Protein AF-A0A8E0QTK2-F1 (afdb_monomer_lite)

Foldseek 3Di:
DDDDDDDDDDPPDDDDDDDDDPPPPVPPPDVVVVVVVVVVVVVVVVVVVVVVVVVVVVVVVVVVVVVVVVVPDDPDDCPDDPVNVVVVVVCVVCVVPCVPPPVSVVPVPPDPPPDPPPDPVVVQVPPPPPDDPDPDDDDDDDPDD

InterPro domains:
  IPR031833 Protein of unknown function DUF4748 [PF15932] (28-64)

pLDDT: mean 70.71, std 14.11, range [40.53, 96.56]

Secondary structure (DSSP, 8-state):
---------------------------SHHHHHHHHHHHHHHHHHHHHHHHHHHHHHHHHHHHHHHHHHHHS-----TTS-HHHHHHHHHHHHHTT-GGG-HHHHTT-S--------SSHHHHHHSS-TTS-SS---PPSS-S--

Radius of gyration: 36.99 Å; chains: 1; bounding box: 51×50×110 Å

Structure (mmCIF, N/CA/C/O backbone):
data_AF-A0A8E0QTK2-F1
#
_entry.id   AF-A0A8E0QTK2-F1
#
loop_
_atom_site.group_PDB
_atom_site.id
_atom_site.type_symbol
_atom_site.label_atom_id
_atom_site.label_alt_id
_atom_site.label_comp_id
_atom_site.label_asym_id
_atom_site.label_entity_id
_atom_site.label_seq_id
_atom_site.pdbx_PDB_ins_code
_atom_site.Cartn_x
_atom_site.Cartn_y
_atom_site.Cartn_z
_atom_site.occupancy
_atom_site.B_iso_or_equiv
_atom_site.auth_seq_id
_atom_site.auth_comp_id
_atom_site.auth_asym_id
_atom_site.auth_atom_id
_atom_site.pdbx_PDB_model_num
ATOM 1 N N . MET A 1 1 ? 19.986 28.607 69.500 1.00 40.53 1 MET A N 1
ATOM 2 C CA . MET A 1 1 ? 20.187 27.349 68.742 1.00 40.53 1 MET A CA 1
ATOM 3 C C . MET A 1 1 ? 19.588 26.240 69.599 1.00 40.53 1 MET A C 1
ATOM 5 O O . MET A 1 1 ? 19.987 26.175 70.745 1.00 40.53 1 MET A O 1
ATOM 9 N N . LEU A 1 2 ? 18.596 25.429 69.237 1.00 44.47 2 LEU A N 1
ATOM 10 C CA . LEU A 1 2 ? 18.010 25.046 67.956 1.00 44.47 2 LEU A CA 1
ATOM 11 C C . LEU A 1 2 ? 16.479 24.862 68.083 1.00 44.47 2 LEU A C 1
ATOM 13 O O . LEU A 1 2 ? 15.934 24.736 69.173 1.00 44.47 2 LEU A O 1
ATOM 17 N N . THR A 1 3 ? 15.839 24.875 66.920 1.00 46.44 3 THR A N 1
ATOM 18 C CA . THR A 1 3 ? 14.429 24.660 66.559 1.00 46.44 3 THR A CA 1
ATOM 19 C C . THR A 1 3 ? 13.926 23.222 66.768 1.00 46.44 3 THR A C 1
ATOM 21 O O . THR A 1 3 ? 14.703 22.285 66.618 1.00 46.44 3 THR A O 1
ATOM 24 N N . GLY A 1 4 ? 12.608 23.044 66.941 1.00 48.06 4 GLY A N 1
ATOM 25 C CA . GLY A 1 4 ? 11.910 21.760 66.728 1.00 48.06 4 GLY A CA 1
ATOM 26 C C . GLY A 1 4 ? 10.502 21.745 67.341 1.00 48.06 4 GLY A C 1
ATOM 27 O O . GLY A 1 4 ? 10.329 21.289 68.460 1.00 48.06 4 GLY A O 1
ATOM 28 N N . SER A 1 5 ? 9.550 22.500 66.784 1.00 47.62 5 SER A N 1
ATOM 29 C CA . SER A 1 5 ? 8.477 22.018 65.887 1.00 47.62 5 SER A CA 1
ATOM 30 C C . SER A 1 5 ? 7.578 20.930 66.491 1.00 47.62 5 SER A C 1
ATOM 32 O O . SER A 1 5 ? 7.816 19.737 66.327 1.00 47.62 5 SER A O 1
ATOM 34 N N . ALA A 1 6 ? 6.508 21.374 67.151 1.00 53.75 6 ALA A N 1
ATOM 35 C CA . ALA A 1 6 ? 5.321 20.572 67.408 1.00 53.75 6 ALA A CA 1
ATOM 36 C C . ALA A 1 6 ? 4.450 20.545 66.141 1.00 53.75 6 ALA A C 1
ATOM 38 O O . ALA A 1 6 ? 4.090 21.609 65.638 1.00 53.75 6 ALA A O 1
ATOM 39 N N . GLY A 1 7 ? 4.079 19.355 65.661 1.00 53.28 7 GLY A N 1
ATOM 40 C CA . GLY A 1 7 ? 2.969 19.197 64.716 1.00 53.28 7 GLY A CA 1
ATOM 41 C C . GLY A 1 7 ? 3.230 18.270 63.531 1.00 53.28 7 GLY A C 1
ATOM 42 O O . GLY A 1 7 ? 3.478 18.747 62.435 1.00 53.28 7 GLY A O 1
ATOM 43 N N . GLU A 1 8 ? 3.049 16.965 63.726 1.00 49.53 8 GLU A N 1
ATOM 44 C CA . GLU A 1 8 ? 2.636 16.031 62.666 1.00 49.53 8 GLU A CA 1
ATOM 45 C C . GLU A 1 8 ? 1.547 15.141 63.286 1.00 49.53 8 GLU A C 1
ATOM 47 O O . GLU A 1 8 ? 1.803 14.313 64.152 1.00 49.53 8 GLU A O 1
ATOM 52 N N . LEU A 1 9 ? 0.289 15.574 63.201 1.00 52.88 9 LEU A N 1
ATOM 53 C CA . LEU A 1 9 ? -0.659 15.180 62.156 1.00 52.88 9 LEU A CA 1
ATOM 54 C C . LEU A 1 9 ? -0.917 13.668 62.137 1.00 52.88 9 LEU A C 1
ATOM 56 O O . LEU A 1 9 ? -0.194 12.887 61.531 1.00 52.88 9 LEU A O 1
ATOM 60 N N . PHE A 1 10 ? -2.013 13.311 62.812 1.00 48.19 10 PHE A N 1
ATOM 61 C CA . PHE A 1 10 ? -2.964 12.250 62.484 1.00 48.19 10 PHE A CA 1
ATOM 62 C C . PHE A 1 10 ? -2.713 11.543 61.140 1.00 48.19 10 PHE A C 1
ATOM 64 O O . PHE A 1 10 ? -3.314 11.874 60.121 1.00 48.19 10 PHE A O 1
ATOM 71 N N . ALA A 1 11 ? -1.896 10.495 61.163 1.00 49.56 11 ALA A N 1
ATOM 72 C CA . ALA A 1 11 ? -1.885 9.466 60.133 1.00 49.56 11 ALA A CA 1
ATOM 73 C C . ALA A 1 11 ? -2.865 8.349 60.529 1.00 49.56 11 ALA A C 1
ATOM 75 O O . ALA A 1 11 ? -2.477 7.217 60.807 1.00 49.56 11 ALA A O 1
ATOM 76 N N . SER A 1 12 ? -4.156 8.679 60.591 1.00 50.91 12 SER A N 1
ATOM 77 C CA . SER A 1 12 ? -5.231 7.688 60.562 1.00 50.91 12 SER A CA 1
ATOM 78 C C . SER A 1 12 ? -5.944 7.781 59.219 1.00 50.91 12 SER A C 1
ATOM 80 O O . SER A 1 12 ? -6.346 8.868 58.814 1.00 50.91 12 SER A O 1
ATOM 82 N N . GLN A 1 13 ? -6.174 6.619 58.604 1.00 54.09 13 GLN A N 1
ATOM 83 C CA . GLN A 1 13 ? -7.082 6.386 57.474 1.00 54.09 13 GLN A CA 1
ATOM 84 C C . GLN A 1 13 ? -6.515 6.599 56.053 1.00 54.09 13 GLN A C 1
ATOM 86 O O . GLN A 1 13 ? -6.885 7.530 55.346 1.00 54.09 13 GLN A O 1
ATOM 91 N N . LEU A 1 14 ? -5.730 5.632 55.556 1.00 53.00 14 LEU A N 1
ATOM 92 C CA . LEU A 1 14 ? -5.704 5.338 54.116 1.00 53.00 14 LEU A CA 1
ATOM 93 C C . LEU A 1 14 ? -5.381 3.858 53.836 1.00 53.00 14 LEU A C 1
ATOM 95 O O . LEU A 1 14 ? -4.230 3.446 53.890 1.00 53.00 14 LEU A O 1
ATOM 99 N N . GLN A 1 15 ? -6.412 3.066 53.531 1.00 53.22 15 GLN A N 1
ATOM 100 C CA . GLN A 1 15 ? -6.358 1.748 52.866 1.00 53.22 15 GLN A CA 1
ATOM 101 C C . GLN A 1 15 ? -7.808 1.417 52.461 1.00 53.22 15 GLN A C 1
ATOM 103 O O . GLN A 1 15 ? -8.600 0.968 53.277 1.00 53.22 15 GLN A O 1
ATOM 108 N N . VAL A 1 16 ? -8.326 1.929 51.340 1.00 56.22 16 VAL A N 1
ATOM 109 C CA . VAL A 1 16 ? -8.155 1.452 49.949 1.00 56.22 16 VAL A CA 1
ATOM 110 C C . VAL A 1 16 ? -8.433 -0.054 49.794 1.00 56.22 16 VAL A C 1
ATOM 112 O O . VAL A 1 16 ? -7.537 -0.887 49.860 1.00 56.22 16 VAL A O 1
ATOM 115 N N . ILE A 1 17 ? -9.725 -0.356 49.619 1.00 56.06 17 ILE A N 1
ATOM 116 C CA . ILE A 1 17 ? -10.330 -1.228 48.592 1.00 56.06 17 ILE A CA 1
ATOM 117 C C . ILE A 1 17 ? -9.523 -2.491 48.226 1.00 56.06 17 ILE A C 1
ATOM 119 O O . ILE A 1 17 ? -8.607 -2.451 47.408 1.00 56.06 17 ILE A O 1
ATOM 123 N N . ARG A 1 18 ? -9.950 -3.652 48.741 1.00 58.94 18 ARG A N 1
ATOM 124 C CA . ARG A 1 18 ? -9.607 -4.980 48.201 1.00 58.94 18 ARG A CA 1
ATOM 125 C C . ARG A 1 18 ? -10.891 -5.750 47.917 1.00 58.94 18 ARG A C 1
ATOM 127 O O . ARG A 1 18 ? -11.678 -5.946 48.837 1.00 58.94 18 ARG A O 1
ATOM 134 N N . GLY A 1 19 ? -11.085 -6.209 46.679 1.00 56.62 19 GLY A N 1
ATOM 135 C CA . GLY A 1 19 ? -12.220 -7.084 46.380 1.00 56.62 19 GLY A CA 1
ATOM 136 C C . GLY A 1 19 ? -12.532 -7.403 44.918 1.00 56.62 19 GLY A C 1
ATOM 137 O O . GLY A 1 19 ? -13.708 -7.449 44.593 1.00 56.62 19 GLY A O 1
ATOM 138 N N . VAL A 1 20 ? -11.543 -7.649 44.047 1.00 61.75 20 VAL A N 1
ATOM 139 C CA . VAL A 1 20 ? -11.747 -8.469 42.830 1.00 61.75 20 VAL A CA 1
ATOM 140 C C . VAL A 1 20 ? -10.485 -9.318 42.614 1.00 61.75 20 VAL A C 1
ATOM 142 O O . VAL A 1 20 ? -9.408 -8.737 42.468 1.00 61.75 20 VAL A O 1
ATOM 145 N N . PRO A 1 21 ? -10.550 -10.663 42.640 1.00 59.59 21 PRO A N 1
ATOM 146 C CA . PRO A 1 21 ? -9.399 -11.494 42.304 1.00 59.59 21 PRO A CA 1
ATOM 147 C C . PRO A 1 21 ? -9.147 -11.436 40.792 1.00 59.59 21 PRO A C 1
ATOM 149 O O . PRO A 1 21 ? -9.991 -11.847 39.998 1.00 59.59 21 PRO A O 1
ATOM 152 N N . ALA A 1 22 ? -7.978 -10.929 40.398 1.00 59.66 22 ALA A N 1
ATOM 153 C CA . ALA A 1 22 ? -7.469 -11.068 39.041 1.00 59.66 22 ALA A CA 1
ATOM 154 C C . ALA A 1 22 ? -7.221 -12.557 38.761 1.00 59.66 22 ALA A C 1
ATOM 156 O O . ALA A 1 22 ? -6.344 -13.175 39.366 1.00 59.66 22 ALA A O 1
ATOM 157 N N . THR A 1 23 ? -8.002 -13.151 37.861 1.00 61.28 23 THR A N 1
ATOM 158 C CA . THR A 1 23 ? -7.717 -14.477 37.304 1.00 61.28 23 THR A CA 1
ATOM 159 C C . THR A 1 23 ? -6.717 -14.345 36.163 1.00 61.28 23 THR A C 1
ATOM 161 O O . THR A 1 23 ? -7.003 -14.717 35.029 1.00 61.28 23 THR A O 1
ATOM 164 N N . ASP A 1 24 ? -5.535 -13.825 36.464 1.00 61.22 24 ASP A N 1
ATOM 165 C CA . ASP A 1 24 ? -4.433 -13.793 35.514 1.00 61.22 24 ASP A CA 1
ATOM 166 C C . ASP A 1 24 ? -3.482 -14.900 35.942 1.00 61.22 24 ASP A C 1
ATOM 168 O O . ASP A 1 24 ? -2.588 -14.683 36.750 1.00 61.22 24 ASP A O 1
ATOM 172 N N . ASN A 1 25 ? -3.724 -16.124 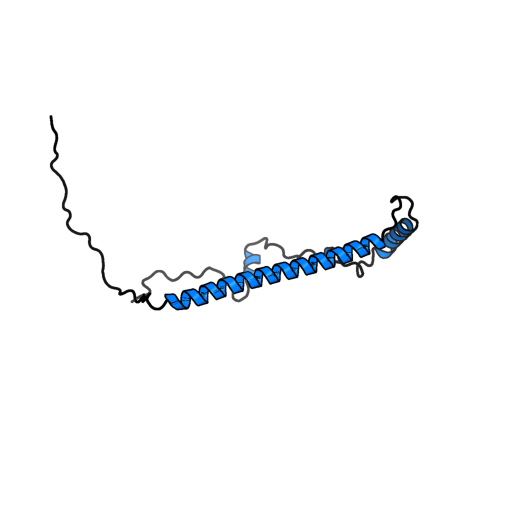35.471 1.00 58.91 25 ASN A N 1
ATOM 173 C CA . ASN A 1 25 ? -2.763 -17.211 35.611 1.00 58.91 25 ASN A CA 1
ATOM 174 C C . ASN A 1 25 ? -1.634 -16.990 34.584 1.00 58.91 25 ASN A C 1
ATOM 176 O O . ASN A 1 25 ? -1.835 -17.320 33.412 1.00 58.91 25 ASN A O 1
ATOM 180 N N . PRO A 1 26 ? -0.438 -16.484 34.948 1.00 58.44 26 PRO A N 1
ATOM 181 C CA . PRO A 1 26 ? 0.638 -16.247 33.997 1.00 58.44 26 PRO A CA 1
ATOM 182 C C . PRO A 1 26 ? 1.562 -17.476 33.891 1.00 58.44 26 PRO A C 1
ATOM 184 O O . PRO A 1 26 ? 2.742 -17.338 33.587 1.00 58.44 26 PRO A O 1
ATOM 187 N N . ALA A 1 27 ? 1.061 -18.692 34.153 1.00 56.81 27 ALA A N 1
ATOM 188 C CA . ALA A 1 27 ? 1.888 -19.902 34.245 1.00 56.81 27 ALA A CA 1
ATOM 189 C C . ALA A 1 27 ? 1.761 -20.882 33.058 1.00 56.81 27 ALA A C 1
ATOM 191 O O . ALA A 1 27 ? 2.341 -21.962 33.097 1.00 56.81 27 ALA A O 1
ATOM 192 N N . ALA A 1 28 ? 1.078 -20.512 31.967 1.00 55.50 28 ALA A N 1
ATOM 193 C CA . ALA A 1 28 ? 1.004 -21.328 30.740 1.00 55.50 28 ALA A CA 1
ATOM 194 C C . ALA A 1 28 ? 1.950 -20.864 29.597 1.00 55.50 28 ALA A C 1
ATOM 196 O O . ALA A 1 28 ? 1.944 -21.436 28.509 1.00 55.50 28 ALA A O 1
ATOM 197 N N . GLY A 1 29 ? 2.753 -19.808 29.802 1.00 61.12 29 GLY A N 1
ATOM 198 C CA . GLY A 1 29 ? 3.282 -18.974 28.707 1.00 61.12 29 GLY A CA 1
ATOM 199 C C . GLY A 1 29 ? 4.676 -19.289 28.138 1.00 61.12 29 GLY A C 1
ATOM 200 O O . GLY A 1 29 ? 5.009 -18.767 27.078 1.00 61.12 29 GLY A O 1
ATOM 201 N N . GLY A 1 30 ? 5.509 -20.117 28.782 1.00 63.38 30 GLY A N 1
ATOM 202 C CA . GLY A 1 30 ? 6.933 -20.253 28.409 1.00 63.38 30 GLY A CA 1
ATOM 203 C C . GLY A 1 30 ? 7.198 -21.024 27.106 1.00 63.38 30 GLY A C 1
ATOM 204 O O . GLY A 1 30 ? 7.902 -20.542 26.219 1.00 63.38 30 GLY A O 1
ATOM 205 N N . GLY A 1 31 ? 6.603 -22.212 26.961 1.00 70.75 31 GLY A N 1
ATOM 206 C CA . GLY A 1 31 ? 6.728 -23.019 25.739 1.00 70.75 31 GLY A CA 1
ATOM 207 C C . GLY A 1 31 ? 5.970 -22.409 24.559 1.00 70.75 31 GLY A C 1
ATOM 208 O O . GLY A 1 31 ? 6.489 -22.347 23.445 1.00 70.75 31 GLY A O 1
ATOM 209 N N . ALA A 1 32 ? 4.775 -21.869 24.819 1.00 77.69 32 ALA A N 1
ATOM 210 C CA . ALA A 1 32 ? 3.974 -21.167 23.819 1.00 77.69 32 ALA A CA 1
ATOM 211 C C . ALA A 1 32 ? 4.698 -19.926 23.263 1.00 77.69 32 ALA A C 1
ATOM 213 O O . ALA A 1 32 ? 4.662 -19.688 22.056 1.00 77.69 32 ALA A O 1
ATOM 214 N N . TYR A 1 33 ? 5.425 -19.183 24.108 1.00 78.06 33 TYR A N 1
ATOM 215 C CA . TYR A 1 33 ? 6.217 -18.023 23.688 1.00 78.06 33 TYR A CA 1
ATOM 216 C C . TYR A 1 33 ? 7.295 -18.380 22.658 1.00 78.06 33 TYR A C 1
ATOM 218 O O . TYR A 1 33 ? 7.523 -17.619 21.720 1.00 78.06 33 TYR A O 1
ATOM 226 N N . TYR A 1 34 ? 7.936 -19.544 22.783 1.00 84.38 34 TYR A N 1
ATOM 227 C CA . TYR A 1 34 ? 8.964 -19.972 21.834 1.00 84.38 34 TYR A CA 1
ATOM 228 C C . TYR A 1 34 ? 8.385 -20.226 20.435 1.00 84.38 34 TYR A C 1
ATOM 230 O O . TYR A 1 34 ? 8.906 -19.713 19.441 1.00 84.38 34 TYR A O 1
ATOM 238 N N . PHE A 1 35 ? 7.269 -20.956 20.355 1.00 86.44 35 PHE A N 1
ATOM 239 C CA . PHE A 1 35 ? 6.580 -21.197 19.086 1.00 86.44 35 PHE A CA 1
ATOM 240 C C . PHE A 1 35 ? 6.014 -19.905 18.490 1.00 86.44 35 PHE A C 1
ATOM 242 O O . PHE A 1 35 ? 6.182 -19.671 17.294 1.00 86.44 35 PHE A O 1
ATOM 249 N N . ALA A 1 36 ? 5.439 -19.031 19.322 1.00 87.31 36 ALA A N 1
ATOM 250 C CA . ALA A 1 36 ? 4.932 -17.732 18.890 1.00 87.31 36 ALA A CA 1
ATOM 251 C C . ALA A 1 36 ? 6.049 -16.817 18.362 1.00 87.31 36 ALA A C 1
ATOM 253 O O . ALA A 1 36 ? 5.913 -16.180 17.322 1.00 87.31 36 ALA A O 1
ATOM 254 N N . LYS A 1 37 ? 7.205 -16.771 19.031 1.00 86.50 37 LYS A N 1
ATOM 255 C CA . LYS A 1 37 ? 8.336 -15.957 18.570 1.00 86.50 37 LYS A CA 1
ATOM 256 C C . LYS A 1 37 ? 8.910 -16.485 17.257 1.00 86.50 37 LYS A C 1
ATOM 258 O O . LYS A 1 37 ? 9.257 -15.698 16.377 1.00 86.50 37 LYS A O 1
ATOM 263 N N . LYS A 1 38 ? 8.970 -17.811 17.098 1.00 88.88 38 LYS A N 1
ATOM 264 C CA . LYS A 1 38 ? 9.396 -18.445 15.847 1.00 88.88 38 LYS A CA 1
ATOM 265 C C . LYS A 1 38 ? 8.426 -18.144 14.701 1.00 88.88 38 LYS A C 1
ATOM 267 O O . LYS A 1 38 ? 8.892 -17.807 13.615 1.00 88.88 38 LYS A O 1
ATOM 272 N N . SER A 1 39 ? 7.112 -18.204 14.933 1.00 88.44 39 SER A N 1
ATOM 273 C CA . SER A 1 39 ? 6.114 -17.898 13.899 1.00 88.44 39 SER A CA 1
ATOM 274 C C . SER A 1 39 ? 6.119 -16.422 13.492 1.00 88.44 39 SER A C 1
ATOM 276 O O . SER A 1 39 ? 6.030 -16.133 12.305 1.00 88.44 39 SER A O 1
ATOM 278 N N . ILE A 1 40 ? 6.317 -15.490 14.431 1.00 85.44 40 ILE A N 1
ATOM 279 C CA . ILE A 1 40 ? 6.431 -14.049 14.133 1.00 85.44 40 ILE A CA 1
ATOM 280 C C . ILE A 1 40 ? 7.664 -13.757 13.276 1.00 85.44 40 ILE A C 1
ATOM 282 O O . ILE A 1 40 ? 7.601 -12.974 12.327 1.00 85.44 40 ILE A O 1
ATOM 286 N N . ASN A 1 41 ? 8.796 -14.386 13.597 1.00 90.88 41 ASN A N 1
ATOM 287 C CA . ASN A 1 41 ? 10.011 -14.223 12.805 1.00 90.88 41 ASN A CA 1
ATOM 288 C C . ASN A 1 41 ? 9.839 -14.802 11.394 1.00 90.88 41 ASN A C 1
ATOM 290 O O . ASN A 1 41 ? 10.277 -14.177 10.431 1.00 90.88 41 ASN A O 1
ATOM 294 N N . ALA A 1 42 ? 9.171 -15.953 11.271 1.00 92.94 42 ALA A N 1
ATOM 295 C CA . ALA A 1 42 ? 8.852 -16.556 9.980 1.00 92.94 42 ALA A CA 1
ATOM 296 C C . ALA A 1 42 ? 7.899 -15.678 9.149 1.00 92.94 42 ALA A C 1
ATOM 298 O O . ALA A 1 42 ? 8.160 -15.455 7.971 1.00 92.94 42 ALA A O 1
ATOM 299 N N . ASP A 1 43 ? 6.851 -15.112 9.759 1.00 90.62 43 ASP A N 1
ATOM 300 C CA . ASP A 1 43 ? 5.931 -14.186 9.084 1.00 90.62 43 ASP A CA 1
ATOM 301 C C . ASP A 1 43 ? 6.684 -12.949 8.574 1.00 90.62 43 ASP A C 1
ATOM 303 O O . ASP A 1 43 ? 6.599 -12.600 7.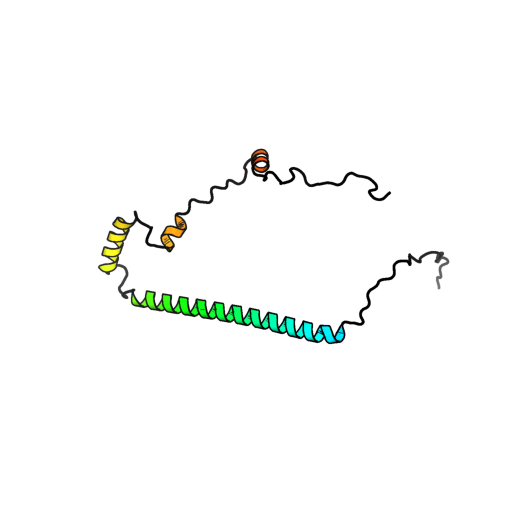397 1.00 90.62 43 ASP A O 1
ATOM 307 N N . ARG A 1 44 ? 7.530 -12.339 9.415 1.00 92.56 44 ARG A N 1
ATOM 308 C CA . ARG A 1 44 ? 8.333 -11.175 9.017 1.00 92.56 44 ARG A CA 1
ATOM 309 C C . ARG A 1 44 ? 9.291 -11.489 7.864 1.00 92.56 44 ARG A C 1
ATOM 311 O O . ARG A 1 44 ? 9.407 -10.675 6.950 1.00 92.56 44 ARG A O 1
ATOM 318 N N . ALA A 1 45 ? 9.948 -12.650 7.894 1.00 94.25 45 ALA A N 1
ATOM 319 C CA . ALA A 1 45 ? 10.809 -13.101 6.804 1.00 94.25 45 ALA A CA 1
ATOM 320 C C . ALA A 1 45 ? 10.009 -13.310 5.508 1.00 94.25 45 ALA A C 1
ATOM 322 O O . ALA A 1 45 ? 10.398 -12.791 4.466 1.00 94.25 45 ALA A O 1
ATOM 323 N N . SER A 1 46 ? 8.845 -13.961 5.585 1.00 94.06 46 SER A N 1
ATOM 324 C CA . SER A 1 46 ? 7.995 -14.212 4.415 1.00 94.06 46 SER A CA 1
ATOM 325 C C . SER A 1 46 ? 7.509 -12.922 3.746 1.00 94.06 46 SER A C 1
ATOM 327 O O . SER A 1 46 ? 7.549 -12.803 2.522 1.00 94.06 46 SER A O 1
ATOM 329 N N . ARG A 1 47 ? 7.123 -11.911 4.538 1.00 93.50 47 ARG A N 1
ATOM 330 C CA . ARG A 1 47 ? 6.718 -10.597 4.017 1.00 93.50 47 ARG A CA 1
ATOM 331 C C . ARG A 1 47 ? 7.883 -9.883 3.350 1.00 93.50 47 ARG A C 1
ATOM 333 O O . ARG A 1 47 ? 7.712 -9.297 2.287 1.00 93.50 47 ARG A O 1
ATOM 340 N N . TYR A 1 48 ? 9.066 -9.953 3.953 1.00 95.00 48 TYR A N 1
ATOM 341 C CA . TYR A 1 48 ? 10.265 -9.356 3.377 1.00 95.00 48 TYR A CA 1
ATOM 342 C C . TYR A 1 48 ? 10.650 -10.013 2.044 1.00 95.00 48 TYR A C 1
ATOM 344 O O . TYR A 1 48 ? 10.922 -9.314 1.071 1.00 95.00 48 TYR A O 1
ATOM 352 N N . GLU A 1 49 ? 10.606 -11.343 1.965 1.00 94.56 49 GLU A N 1
ATOM 353 C CA . GLU A 1 49 ? 10.863 -12.082 0.725 1.00 94.56 49 GLU A CA 1
ATOM 354 C C . GLU A 1 49 ? 9.822 -11.777 -0.359 1.00 94.56 49 GLU A C 1
ATOM 356 O O . GLU A 1 49 ? 10.182 -11.599 -1.525 1.00 94.56 49 GLU A O 1
ATOM 361 N N . ALA A 1 50 ? 8.543 -11.661 0.011 1.00 94.25 50 ALA A N 1
ATOM 362 C CA . ALA A 1 50 ? 7.479 -11.285 -0.915 1.00 94.25 50 ALA A CA 1
ATOM 363 C C . ALA A 1 50 ? 7.701 -9.879 -1.499 1.00 94.25 50 ALA A C 1
ATOM 365 O O . ALA A 1 50 ? 7.607 -9.698 -2.715 1.00 94.25 50 ALA A O 1
ATOM 366 N N . GLU A 1 51 ? 8.061 -8.906 -0.658 1.00 95.06 51 GLU A N 1
ATOM 367 C CA . GLU A 1 51 ? 8.377 -7.541 -1.093 1.00 95.06 51 GLU A CA 1
ATOM 368 C C . GLU A 1 51 ? 9.630 -7.494 -1.976 1.00 95.06 51 GLU A C 1
ATOM 370 O O . GLU A 1 51 ? 9.627 -6.851 -3.028 1.00 95.06 51 GLU A O 1
ATOM 375 N N . LEU A 1 52 ? 10.689 -8.229 -1.617 1.00 96.56 52 LEU A N 1
ATOM 376 C CA . LEU A 1 52 ? 11.885 -8.346 -2.454 1.00 96.56 52 LEU A CA 1
ATOM 377 C C . LEU A 1 52 ? 11.567 -8.947 -3.824 1.00 96.56 52 LEU A C 1
ATOM 379 O O . LEU A 1 52 ? 12.021 -8.426 -4.843 1.00 96.56 52 LEU A O 1
ATOM 383 N N . LYS A 1 53 ? 10.769 -10.018 -3.865 1.00 96.25 53 LYS A N 1
ATOM 384 C CA . LYS A 1 53 ? 10.374 -10.674 -5.114 1.00 96.25 53 LYS A CA 1
ATOM 385 C C . LYS A 1 53 ? 9.533 -9.746 -5.985 1.00 96.25 53 LYS A C 1
ATOM 387 O O . LYS A 1 53 ? 9.808 -9.627 -7.177 1.00 96.25 53 LYS A O 1
ATOM 392 N N . LYS A 1 54 ? 8.558 -9.051 -5.395 1.00 95.19 54 LYS A N 1
ATOM 393 C CA . LYS A 1 54 ? 7.728 -8.061 -6.094 1.00 95.19 54 LYS A CA 1
ATOM 394 C C . LYS A 1 54 ? 8.582 -6.931 -6.668 1.00 95.19 54 LYS A C 1
ATOM 396 O O . LYS A 1 54 ? 8.438 -6.583 -7.838 1.00 95.19 54 LYS A O 1
ATOM 401 N N . LYS A 1 55 ? 9.515 -6.401 -5.874 1.00 94.94 55 LYS A N 1
ATOM 402 C CA . LYS A 1 55 ? 10.447 -5.361 -6.316 1.00 94.94 55 LYS A CA 1
ATOM 403 C C . LYS A 1 55 ? 11.341 -5.842 -7.459 1.00 94.94 55 LYS A C 1
ATOM 405 O O . LYS A 1 55 ? 11.515 -5.114 -8.430 1.00 94.94 55 LYS A O 1
ATOM 410 N N . ALA A 1 56 ? 11.881 -7.057 -7.370 1.00 95.88 56 ALA A N 1
ATOM 411 C CA . ALA A 1 56 ? 12.714 -7.634 -8.422 1.00 95.88 56 ALA A CA 1
ATOM 412 C C . ALA A 1 56 ? 11.936 -7.831 -9.734 1.00 95.88 56 ALA A C 1
ATOM 414 O O . ALA A 1 56 ? 12.453 -7.520 -10.803 1.00 95.88 56 ALA A O 1
ATOM 415 N N . GLN A 1 57 ? 10.684 -8.292 -9.654 1.00 95.19 57 GLN A N 1
ATOM 416 C CA . GLN A 1 57 ? 9.813 -8.450 -10.822 1.00 95.19 57 GLN A CA 1
ATOM 417 C C . GLN A 1 57 ? 9.511 -7.111 -11.502 1.00 95.19 57 GLN A C 1
ATOM 419 O O . GLN A 1 57 ? 9.641 -7.007 -12.720 1.00 95.19 57 GLN A O 1
ATOM 424 N N . LEU A 1 58 ? 9.167 -6.079 -10.726 1.00 93.12 58 LEU A N 1
ATOM 425 C CA . LEU A 1 58 ? 8.928 -4.739 -11.268 1.00 93.12 58 LEU A CA 1
ATOM 426 C C . LEU A 1 58 ? 10.189 -4.146 -11.905 1.00 93.12 58 LEU A C 1
ATOM 428 O O . LEU A 1 58 ? 10.117 -3.622 -13.011 1.00 93.12 58 LEU A O 1
ATOM 432 N N . ALA A 1 59 ? 11.347 -4.289 -11.257 1.00 93.69 59 ALA A N 1
ATOM 433 C CA . ALA A 1 59 ? 12.612 -3.804 -11.802 1.00 93.69 59 ALA A CA 1
ATOM 434 C C . ALA A 1 59 ? 12.996 -4.511 -13.115 1.00 93.69 59 ALA A C 1
ATOM 436 O O . ALA A 1 59 ? 13.510 -3.872 -14.033 1.00 93.69 59 ALA A O 1
ATOM 437 N N . ALA A 1 60 ? 12.733 -5.817 -13.231 1.00 92.06 60 ALA A N 1
ATOM 438 C CA . ALA A 1 60 ? 12.969 -6.563 -14.467 1.00 92.06 60 ALA A CA 1
ATOM 439 C C . ALA A 1 60 ? 12.067 -6.067 -15.609 1.00 92.06 60 ALA A C 1
ATOM 441 O O . ALA A 1 60 ? 12.557 -5.801 -16.707 1.00 92.06 60 ALA A O 1
ATOM 442 N N . MET A 1 61 ? 10.776 -5.872 -15.324 1.00 90.69 61 MET A N 1
ATOM 443 C CA . MET A 1 61 ? 9.812 -5.336 -16.287 1.00 90.69 61 MET A CA 1
ATOM 444 C C . MET A 1 61 ? 10.185 -3.914 -16.734 1.00 90.69 61 MET A C 1
ATOM 446 O O . MET A 1 61 ? 10.158 -3.614 -17.926 1.00 90.69 61 MET A O 1
ATOM 450 N N . GLU A 1 62 ? 10.601 -3.047 -15.805 1.00 87.81 62 GLU A N 1
ATOM 451 C CA . GLU A 1 62 ? 11.061 -1.689 -16.124 1.00 87.81 62 GLU A CA 1
ATOM 452 C C . GLU A 1 62 ? 12.317 -1.709 -17.009 1.00 87.81 62 GLU A C 1
ATOM 454 O O . GLU A 1 62 ? 12.410 -0.957 -17.980 1.00 87.81 62 GLU A O 1
ATOM 459 N N . ALA A 1 63 ? 13.275 -2.596 -16.726 1.00 89.81 63 ALA A N 1
ATOM 460 C CA . ALA A 1 63 ? 14.489 -2.730 -17.526 1.00 89.81 63 ALA A CA 1
ATOM 461 C C . ALA A 1 63 ? 14.203 -3.246 -18.946 1.00 89.81 63 ALA A C 1
ATOM 463 O O . ALA A 1 63 ? 14.847 -2.815 -19.904 1.00 89.81 63 ALA A O 1
ATOM 464 N N . GLU A 1 64 ? 13.250 -4.164 -19.110 1.00 86.75 64 GLU A N 1
ATOM 465 C CA . GLU A 1 64 ? 12.777 -4.612 -20.424 1.00 86.75 64 GLU A CA 1
ATOM 466 C C . GLU A 1 64 ? 12.110 -3.484 -21.200 1.00 86.75 64 GLU A C 1
ATOM 468 O O . GLU A 1 64 ? 12.500 -3.226 -22.341 1.00 86.75 64 GLU A O 1
ATOM 473 N N . HIS A 1 65 ? 11.195 -2.754 -20.561 1.00 84.94 65 HIS A N 1
ATOM 474 C CA . HIS A 1 65 ? 10.537 -1.605 -21.171 1.00 84.94 65 HIS A CA 1
ATOM 475 C C . HIS A 1 65 ? 11.548 -0.521 -21.573 1.00 84.94 65 HIS A C 1
ATOM 477 O O . HIS A 1 65 ? 11.490 0.005 -22.681 1.00 84.94 65 HIS A O 1
ATOM 483 N N . ARG A 1 66 ? 12.545 -0.242 -20.722 1.00 82.62 66 ARG A N 1
ATOM 484 C CA . ARG A 1 66 ? 13.626 0.708 -21.020 1.00 82.62 66 ARG A CA 1
ATOM 485 C C . ARG A 1 66 ? 14.513 0.254 -22.181 1.00 82.62 66 ARG A C 1
ATOM 487 O O . A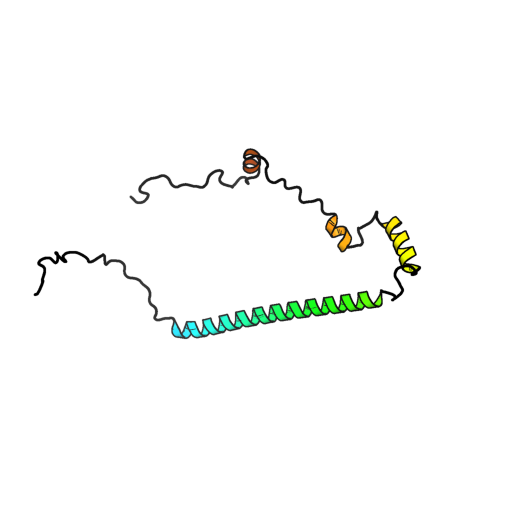RG A 1 66 ? 14.959 1.081 -22.972 1.00 82.62 66 ARG A O 1
ATOM 494 N N . ARG A 1 67 ? 14.790 -1.048 -22.298 1.00 82.00 67 ARG A N 1
ATOM 495 C CA . ARG A 1 67 ? 15.544 -1.594 -23.438 1.00 82.00 67 ARG A CA 1
ATOM 496 C C . ARG A 1 67 ? 14.743 -1.479 -24.731 1.00 82.00 67 ARG A C 1
ATOM 498 O O . ARG A 1 67 ? 15.289 -1.024 -25.731 1.00 82.00 67 ARG A O 1
ATOM 505 N N . GLN A 1 68 ? 13.462 -1.831 -24.705 1.00 77.81 68 GLN A N 1
ATOM 506 C CA . GLN A 1 68 ? 12.581 -1.701 -25.867 1.00 77.81 68 GLN A CA 1
ATOM 507 C C . GLN A 1 68 ? 12.409 -0.242 -26.301 1.00 77.81 68 GLN A C 1
ATOM 509 O O . GLN A 1 68 ? 12.507 0.045 -27.491 1.00 77.81 68 GLN A O 1
ATOM 514 N N . SER A 1 69 ? 12.243 0.691 -25.359 1.00 68.50 69 SER A N 1
ATOM 515 C CA . SER A 1 69 ? 12.168 2.115 -25.693 1.00 68.50 69 SER A CA 1
ATOM 516 C C . SER A 1 69 ? 13.478 2.638 -26.288 1.00 68.50 69 SER A C 1
ATOM 518 O O . SER A 1 69 ? 13.442 3.387 -27.258 1.00 68.50 69 SER A O 1
ATOM 520 N N . SER A 1 70 ? 14.638 2.181 -25.797 1.00 65.19 70 SER A N 1
ATOM 521 C CA . SER A 1 70 ? 15.943 2.566 -26.360 1.00 65.19 70 SER A CA 1
ATOM 522 C C . SER A 1 70 ? 16.233 1.999 -27.755 1.00 65.19 70 SER A C 1
ATOM 524 O O . SER A 1 70 ? 17.036 2.572 -28.483 1.00 65.19 70 SER A O 1
ATOM 526 N N . LEU A 1 71 ? 15.590 0.892 -28.146 1.00 63.06 71 LEU A N 1
ATOM 527 C CA . LEU A 1 71 ? 15.749 0.290 -29.477 1.00 63.06 71 LEU A CA 1
ATOM 528 C C . LEU A 1 71 ? 14.874 0.963 -30.547 1.00 63.06 71 LEU A C 1
ATOM 530 O O . LEU A 1 71 ? 15.165 0.825 -31.732 1.00 63.06 71 LEU A O 1
ATOM 534 N N . ASN A 1 72 ? 13.838 1.706 -30.143 1.00 58.69 72 ASN A N 1
ATOM 535 C CA . ASN A 1 72 ? 12.913 2.387 -31.054 1.00 58.69 72 ASN A CA 1
ATOM 536 C C . ASN A 1 72 ? 13.210 3.888 -31.256 1.00 58.69 72 ASN A C 1
ATOM 538 O O . ASN A 1 72 ? 12.494 4.539 -32.015 1.00 58.69 72 ASN A O 1
ATOM 542 N N . GLU A 1 73 ? 14.259 4.440 -30.637 1.00 54.03 73 GLU A N 1
ATOM 543 C CA . GLU A 1 73 ? 14.661 5.848 -30.789 1.00 54.03 73 GLU A CA 1
ATOM 544 C C . GLU A 1 73 ? 15.929 5.982 -31.660 1.00 54.03 73 GLU A C 1
ATOM 546 O O . GLU A 1 73 ? 17.028 5.639 -31.213 1.00 54.03 73 GLU A O 1
ATOM 551 N N . PRO A 1 74 ? 15.829 6.479 -32.911 1.00 55.25 74 PRO A N 1
ATOM 552 C CA . PRO A 1 74 ? 17.001 6.855 -33.691 1.00 55.25 74 PRO A CA 1
ATOM 553 C C . PRO A 1 74 ? 17.633 8.136 -33.124 1.00 55.25 74 PRO A C 1
ATOM 555 O O . PRO A 1 74 ? 16.989 9.177 -33.002 1.00 55.25 74 PRO A O 1
ATOM 558 N N . ILE A 1 75 ? 18.928 8.054 -32.808 1.00 53.56 75 ILE A N 1
ATOM 559 C CA . ILE A 1 75 ? 19.751 9.157 -32.297 1.00 53.56 75 ILE A CA 1
ATOM 560 C C . ILE A 1 75 ? 20.016 10.151 -33.434 1.00 53.56 75 ILE A C 1
ATOM 562 O O . ILE A 1 75 ? 21.034 10.107 -34.122 1.00 53.56 75 ILE A O 1
ATOM 566 N N . THR A 1 76 ? 19.086 11.061 -33.650 1.00 56.16 76 THR A N 1
ATOM 567 C CA . THR A 1 76 ? 19.219 12.134 -34.635 1.00 56.16 76 THR A CA 1
ATOM 568 C C . THR A 1 76 ? 18.638 13.385 -34.010 1.00 56.16 76 THR A C 1
ATOM 570 O O . THR A 1 76 ? 17.604 13.327 -33.346 1.00 56.16 76 THR A O 1
ATOM 573 N N . ALA A 1 77 ? 19.336 14.512 -34.170 1.00 57.78 77 ALA A N 1
ATOM 574 C CA . ALA A 1 77 ? 18.932 15.786 -33.587 1.00 57.78 77 ALA A CA 1
ATOM 575 C C . ALA A 1 77 ? 17.429 16.045 -33.840 1.00 57.78 77 ALA A C 1
ATOM 577 O O . ALA A 1 77 ? 16.960 15.818 -34.962 1.00 57.78 77 ALA A O 1
ATOM 578 N N . PRO A 1 78 ? 16.670 16.516 -32.830 1.00 56.53 78 PRO A N 1
ATOM 579 C CA . PRO A 1 78 ? 15.203 16.530 -32.849 1.00 56.53 78 PRO A CA 1
ATOM 580 C C . PRO A 1 78 ? 14.577 17.350 -33.992 1.00 56.53 78 PRO A C 1
ATOM 582 O O . PRO A 1 78 ? 13.372 17.257 -34.213 1.00 56.53 78 PRO A O 1
ATOM 585 N N . SER A 1 79 ? 15.361 18.130 -34.746 1.00 56.19 79 SER A N 1
ATOM 586 C CA . SER A 1 79 ? 14.872 18.967 -35.845 1.00 56.19 79 SER A CA 1
ATOM 587 C C . SER A 1 79 ? 14.826 18.287 -37.224 1.00 56.19 79 SER A C 1
ATOM 589 O O . SER A 1 79 ? 14.023 18.700 -38.060 1.00 56.19 79 SER A O 1
ATOM 591 N N . GLU A 1 80 ? 15.629 17.248 -37.493 1.00 56.44 80 GLU A N 1
ATOM 592 C CA . GLU A 1 80 ? 15.836 16.747 -38.873 1.00 56.44 80 GLU A CA 1
ATOM 593 C C . GLU A 1 80 ? 15.387 15.303 -39.127 1.00 56.44 80 GLU A C 1
ATOM 595 O O . GLU A 1 80 ? 15.628 14.743 -40.194 1.00 56.44 80 GLU A O 1
ATOM 600 N N . ASN A 1 81 ? 14.664 14.690 -38.192 1.00 63.22 81 ASN A N 1
ATOM 601 C CA . ASN A 1 81 ? 14.124 13.352 -38.405 1.00 63.22 81 ASN A CA 1
ATOM 602 C C . ASN A 1 81 ? 12.866 13.368 -39.289 1.00 63.22 81 ASN A C 1
ATOM 604 O O . ASN A 1 81 ? 11.827 13.874 -38.851 1.00 63.22 81 ASN A O 1
ATOM 608 N N . PRO A 1 82 ? 12.876 12.748 -40.489 1.00 65.50 82 PRO A N 1
ATOM 609 C CA . PRO A 1 82 ? 11.678 12.651 -41.326 1.00 65.50 82 PRO A CA 1
ATOM 610 C C . PRO A 1 82 ? 10.579 11.815 -40.651 1.00 65.50 82 PRO A C 1
ATOM 612 O O . PRO A 1 82 ? 9.393 12.068 -40.866 1.00 65.50 82 PRO A O 1
ATOM 615 N N . SER A 1 83 ? 10.967 10.876 -39.778 1.00 66.12 83 SER A N 1
ATOM 616 C CA . SER A 1 83 ? 10.051 10.122 -38.917 1.00 66.12 83 SER A CA 1
ATOM 617 C C . SER A 1 83 ? 9.357 11.022 -37.889 1.00 66.12 83 SER A C 1
ATOM 619 O O . SER A 1 83 ? 8.144 10.936 -37.756 1.00 66.12 83 SER A O 1
ATOM 621 N N . LEU A 1 84 ? 10.067 11.966 -37.251 1.00 65.31 84 LEU A N 1
ATOM 622 C CA . LEU A 1 84 ? 9.461 12.935 -36.322 1.00 65.31 84 LEU A CA 1
ATOM 623 C C . LEU A 1 84 ? 8.549 13.932 -37.045 1.00 65.31 84 LEU A C 1
ATOM 625 O O . LEU A 1 84 ? 7.485 14.253 -36.532 1.00 65.31 84 LEU A O 1
ATOM 629 N N . LYS A 1 85 ? 8.904 14.390 -38.255 1.00 68.88 85 LYS A N 1
ATOM 630 C CA . LYS A 1 85 ? 8.019 15.245 -39.074 1.00 68.88 85 LYS A CA 1
ATOM 631 C C . LYS A 1 85 ? 6.731 14.507 -39.465 1.00 68.88 85 LYS A C 1
ATOM 633 O O . LYS A 1 85 ? 5.647 15.078 -39.361 1.00 68.88 85 LYS A O 1
ATOM 638 N N . ARG A 1 86 ? 6.831 13.227 -39.855 1.00 67.00 86 ARG A N 1
ATOM 639 C CA . ARG A 1 86 ? 5.665 12.374 -40.144 1.00 67.00 86 ARG A CA 1
ATOM 640 C C . ARG A 1 86 ? 4.865 12.047 -38.885 1.00 67.00 86 ARG A C 1
ATOM 642 O O . ARG A 1 86 ? 3.646 12.093 -38.944 1.00 67.00 86 ARG A O 1
ATOM 649 N N . ALA A 1 87 ? 5.526 11.760 -37.768 1.00 66.94 87 ALA A N 1
ATOM 650 C CA . ALA A 1 87 ? 4.886 11.518 -36.484 1.00 66.94 87 ALA A CA 1
ATOM 651 C C . ALA A 1 87 ? 4.182 12.778 -35.977 1.00 66.94 87 ALA A C 1
ATOM 653 O O . ALA A 1 87 ? 3.061 12.667 -35.521 1.00 66.94 87 ALA A O 1
ATOM 654 N N . ASN A 1 88 ? 4.759 13.972 -36.133 1.00 67.56 88 ASN A N 1
ATOM 655 C CA . ASN A 1 88 ? 4.091 15.234 -35.812 1.00 67.56 88 ASN A CA 1
ATOM 656 C C . ASN A 1 88 ? 2.859 15.448 -36.699 1.00 67.56 88 ASN A C 1
ATOM 658 O O . ASN A 1 88 ? 1.778 15.681 -36.178 1.00 67.56 88 ASN A O 1
ATOM 662 N N . MET A 1 89 ? 2.975 15.282 -38.021 1.00 69.00 89 MET A N 1
ATOM 663 C CA . MET A 1 89 ? 1.821 15.334 -38.935 1.00 69.00 89 MET A CA 1
ATOM 664 C C . MET A 1 89 ? 0.738 14.302 -38.583 1.00 69.00 89 MET A C 1
ATOM 666 O O . MET A 1 89 ? -0.442 14.636 -38.580 1.00 69.00 89 MET A O 1
ATOM 670 N N . ALA A 1 90 ? 1.127 13.068 -38.256 1.00 64.62 90 ALA A N 1
ATOM 671 C CA . ALA A 1 90 ? 0.212 12.015 -37.833 1.00 64.62 90 ALA A CA 1
ATOM 672 C C . ALA A 1 90 ? -0.406 12.329 -36.466 1.00 64.62 90 ALA A C 1
ATOM 674 O O . ALA A 1 90 ? -1.599 12.159 -36.307 1.00 64.62 90 ALA A O 1
ATOM 675 N N . ARG A 1 91 ? 0.343 12.889 -35.509 1.00 63.19 91 ARG A N 1
ATOM 676 C CA . ARG A 1 91 ? -0.186 13.377 -34.227 1.00 63.19 91 ARG A CA 1
ATOM 677 C C . ARG A 1 91 ? -1.243 14.454 -34.448 1.00 63.19 91 ARG A C 1
ATOM 679 O O . ARG A 1 91 ? -2.284 14.374 -33.823 1.00 63.19 91 ARG A O 1
ATOM 686 N N . PHE A 1 92 ? -1.045 15.392 -35.375 1.00 63.38 92 PHE A N 1
ATOM 687 C CA . PHE A 1 92 ? -2.069 16.392 -35.712 1.00 63.38 92 PHE A CA 1
ATOM 688 C C . PHE A 1 92 ? -3.314 15.800 -36.399 1.00 63.38 92 PHE A C 1
ATOM 690 O O . PHE A 1 92 ? -4.385 16.390 -36.306 1.00 63.38 92 PHE A O 1
ATOM 697 N N . GLN A 1 93 ? -3.198 14.652 -37.075 1.00 65.94 93 GLN A N 1
ATOM 698 C CA . GLN A 1 93 ? -4.318 13.965 -37.741 1.00 65.94 93 GLN A CA 1
ATOM 699 C C . GLN A 1 93 ? -5.013 12.925 -36.842 1.00 65.94 93 GLN A C 1
ATOM 701 O O . GLN A 1 93 ? -6.200 12.669 -37.007 1.00 65.94 93 GLN A O 1
ATOM 706 N N . SER A 1 94 ? -4.282 12.338 -35.894 1.00 57.50 94 SER A N 1
ATOM 707 C CA . SER A 1 94 ? -4.716 11.277 -34.975 1.00 57.50 94 SER A CA 1
ATOM 708 C C . SER A 1 94 ? -5.010 11.784 -33.561 1.00 57.50 94 SER A C 1
ATOM 710 O O . SER A 1 94 ? -5.453 11.001 -32.735 1.00 57.50 94 SER A O 1
ATOM 712 N N . ALA A 1 95 ? -4.813 13.076 -33.274 1.00 57.16 95 ALA A N 1
ATOM 713 C CA . ALA A 1 95 ? -5.164 13.712 -31.994 1.00 57.16 95 ALA A CA 1
ATOM 714 C C . ALA A 1 95 ? -6.667 13.676 -31.661 1.00 57.16 95 ALA A C 1
ATOM 716 O O . ALA A 1 95 ? -7.069 14.159 -30.611 1.00 57.16 95 ALA A O 1
ATOM 717 N N . ALA A 1 96 ? -7.504 13.162 -32.564 1.00 60.19 96 ALA A N 1
ATOM 718 C CA . ALA A 1 96 ? -8.917 12.926 -32.301 1.00 60.19 96 ALA A CA 1
ATOM 719 C C . ALA A 1 96 ? -9.195 11.536 -31.694 1.00 60.19 96 ALA A C 1
ATOM 721 O O . ALA A 1 96 ? -10.318 11.302 -31.256 1.00 60.19 96 ALA A O 1
ATOM 722 N N . ASP A 1 97 ? -8.219 10.619 -31.698 1.00 62.38 97 ASP A N 1
ATOM 723 C CA . ASP A 1 97 ? -8.395 9.222 -31.288 1.00 62.38 97 ASP A CA 1
ATOM 724 C C . ASP A 1 97 ? -7.298 8.800 -30.294 1.00 62.38 97 ASP A C 1
ATOM 726 O O . ASP A 1 97 ? -6.265 8.229 -30.651 1.00 62.38 97 ASP A O 1
ATOM 730 N N . ASP A 1 98 ? -7.512 9.129 -29.019 1.00 65.56 98 ASP A N 1
ATOM 731 C CA . ASP A 1 98 ? -6.602 8.797 -27.913 1.00 65.56 98 ASP A CA 1
ATOM 732 C C . ASP A 1 98 ? -6.762 7.347 -27.408 1.00 65.56 98 ASP A C 1
ATOM 734 O O . ASP A 1 98 ? -6.015 6.917 -26.526 1.00 65.56 98 ASP A O 1
ATOM 738 N N . VAL A 1 99 ? -7.659 6.561 -28.026 1.00 70.50 99 VAL A N 1
ATOM 739 C CA . VAL A 1 99 ? -8.070 5.200 -27.612 1.00 70.50 99 VAL A CA 1
ATOM 740 C C . VAL A 1 99 ? -6.920 4.174 -27.639 1.00 70.50 99 VAL A C 1
ATOM 742 O O . VAL A 1 99 ? -6.981 3.099 -27.049 1.00 70.50 99 VAL A O 1
ATOM 745 N N . ALA A 1 100 ? -5.825 4.481 -28.336 1.00 68.56 100 ALA A N 1
ATOM 746 C CA . ALA A 1 100 ? -4.680 3.580 -28.485 1.00 68.56 100 ALA A CA 1
ATOM 747 C C . ALA A 1 100 ? -3.480 3.928 -27.582 1.00 68.56 100 ALA A C 1
ATOM 749 O O . ALA A 1 100 ? -2.421 3.308 -27.709 1.00 68.56 100 ALA A O 1
ATOM 750 N N . SER A 1 101 ? -3.590 4.935 -26.707 1.00 70.12 101 SER A N 1
ATOM 751 C CA . SER A 1 101 ? -2.475 5.413 -25.880 1.00 70.12 101 SER A CA 1
ATOM 752 C C . SER A 1 101 ? -2.849 5.432 -24.391 1.00 70.12 101 SER A C 1
ATOM 754 O O . SER A 1 101 ? -3.457 6.398 -23.939 1.00 70.12 101 SER A O 1
ATOM 756 N N . PRO A 1 102 ? -2.399 4.450 -23.580 1.00 73.38 102 PRO A N 1
ATOM 757 C CA . PRO A 1 102 ? -2.746 4.360 -22.154 1.00 73.38 102 PRO A CA 1
ATOM 758 C C . PRO A 1 102 ? -2.409 5.624 -21.348 1.00 73.38 102 PRO A C 1
ATOM 760 O O . PRO A 1 102 ? -3.122 5.998 -20.423 1.00 73.38 102 PRO A O 1
ATOM 763 N N . SER A 1 103 ? -1.313 6.306 -21.701 1.00 75.25 103 SER A N 1
ATOM 764 C CA . SER A 1 103 ? -0.924 7.572 -21.066 1.00 75.25 103 SER A CA 1
ATOM 765 C C . SER A 1 103 ? -1.781 8.767 -21.498 1.00 75.25 103 SER A C 1
ATOM 767 O O . SER A 1 103 ? -1.821 9.750 -20.767 1.00 75.25 103 SER A O 1
ATOM 769 N N . ALA A 1 104 ? -2.440 8.706 -22.660 1.00 72.56 104 ALA A N 1
ATOM 770 C CA . ALA A 1 104 ? -3.343 9.752 -23.142 1.00 72.56 104 ALA A CA 1
ATOM 771 C C . ALA A 1 104 ? -4.758 9.573 -22.567 1.00 72.56 104 ALA A C 1
ATOM 773 O O . ALA A 1 104 ? -5.362 10.544 -22.120 1.00 72.56 104 ALA A O 1
ATOM 774 N N . GLU A 1 105 ? -5.252 8.333 -22.466 1.00 68.81 105 GLU A N 1
ATOM 775 C CA . GLU A 1 105 ? -6.561 8.021 -21.865 1.00 68.81 105 GLU A CA 1
ATOM 776 C C . GLU A 1 105 ? -6.642 8.366 -20.368 1.00 68.81 105 GLU A C 1
ATOM 778 O O . GLU A 1 105 ? -7.706 8.720 -19.867 1.00 68.81 105 GLU A O 1
ATOM 783 N N . ALA A 1 106 ? -5.516 8.329 -19.646 1.00 71.62 106 ALA A N 1
ATOM 784 C CA . ALA A 1 106 ? -5.473 8.591 -18.204 1.00 71.62 106 ALA A CA 1
ATOM 785 C C . ALA A 1 106 ? -5.956 10.000 -17.793 1.00 71.62 106 ALA A C 1
ATOM 787 O O . ALA A 1 106 ? -6.331 10.199 -16.640 1.00 71.62 106 ALA A O 1
ATOM 788 N N . GLY A 1 107 ? -5.934 10.977 -18.706 1.00 71.12 107 GLY A N 1
ATOM 789 C CA . GLY A 1 107 ? -6.429 12.340 -18.468 1.00 71.12 107 GLY A CA 1
ATOM 790 C C . GLY A 1 107 ? -7.865 12.594 -18.941 1.00 71.12 107 GLY A C 1
ATOM 791 O O . GLY A 1 107 ? -8.360 13.703 -18.760 1.00 71.12 107 GLY A O 1
ATOM 792 N N . HIS A 1 108 ? -8.510 11.602 -19.565 1.00 68.19 108 HIS A N 1
ATOM 793 C CA . HIS A 1 108 ? -9.837 11.726 -20.178 1.00 68.19 108 HIS A CA 1
ATOM 794 C C . HIS A 1 108 ? -10.987 11.290 -19.264 1.00 68.19 108 HIS A C 1
ATOM 796 O O . HIS A 1 108 ? -12.151 11.464 -19.629 1.00 68.19 108 HIS A O 1
ATOM 802 N N . ASP A 1 109 ? -10.682 10.741 -18.085 1.00 75.56 109 ASP A N 1
ATOM 803 C CA . ASP A 1 109 ? -11.696 10.501 -17.062 1.00 75.56 109 ASP A CA 1
ATOM 804 C C . ASP A 1 109 ? -12.222 11.870 -16.594 1.00 75.56 109 ASP A C 1
ATOM 806 O O . ASP A 1 109 ? -11.419 12.693 -16.132 1.00 75.56 109 ASP A O 1
ATOM 810 N N . PRO A 1 110 ? -13.521 12.189 -16.776 1.00 76.06 110 PRO A N 1
ATOM 811 C CA . PRO A 1 110 ? -14.071 13.443 -16.284 1.00 76.06 110 PRO A CA 1
ATOM 812 C C . PRO A 1 110 ? -13.689 13.605 -14.816 1.00 76.06 110 PRO A C 1
ATOM 814 O O . PRO A 1 110 ? -13.840 12.671 -14.026 1.00 76.06 110 PRO A O 1
ATOM 817 N N . ALA A 1 111 ? -13.179 14.790 -14.459 1.00 68.56 111 ALA A N 1
ATOM 818 C CA . ALA A 1 111 ? -12.831 15.111 -13.080 1.00 68.56 111 ALA A CA 1
ATOM 819 C C . ALA A 1 111 ? -13.957 14.608 -12.168 1.00 68.56 111 ALA A C 1
ATOM 821 O O . ALA A 1 111 ? -15.111 14.902 -12.490 1.00 68.56 111 ALA A O 1
ATOM 822 N N . PRO A 1 112 ? -13.668 13.853 -11.090 1.00 73.00 112 PRO A N 1
ATOM 823 C CA . PRO A 1 112 ? -14.706 13.346 -10.209 1.00 73.00 112 PRO A CA 1
ATOM 824 C C . PRO A 1 112 ? -15.604 14.510 -9.795 1.00 73.00 112 PRO A C 1
ATOM 826 O O . PRO A 1 112 ? -15.214 15.336 -8.974 1.00 73.00 112 PRO A O 1
ATOM 829 N N . THR A 1 113 ? -16.796 14.619 -10.388 1.00 66.94 113 THR A N 1
ATOM 830 C CA . THR A 1 113 ? -17.712 15.752 -10.180 1.00 66.94 113 THR A CA 1
ATOM 831 C C . THR A 1 113 ? -18.444 15.600 -8.853 1.00 66.94 113 THR A C 1
ATOM 833 O O . THR A 1 113 ? -19.638 15.879 -8.742 1.00 66.94 113 THR A O 1
ATOM 836 N N . ARG A 1 114 ? -17.752 15.092 -7.832 1.00 58.56 114 ARG A N 1
ATOM 837 C CA . ARG A 1 114 ? -18.245 15.166 -6.474 1.00 58.56 114 ARG A CA 1
ATOM 838 C C . ARG A 1 114 ? -17.925 16.570 -5.988 1.00 58.56 114 ARG A C 1
ATOM 840 O O . ARG A 1 114 ? -16.808 16.851 -5.567 1.00 58.56 114 ARG A O 1
ATOM 847 N N . HIS A 1 115 ? -18.915 17.444 -6.092 1.00 60.06 115 HIS A N 1
ATOM 848 C CA . HIS A 1 115 ? -18.922 18.694 -5.353 1.00 60.06 115 HIS A CA 1
ATOM 849 C C . HIS A 1 115 ? -18.762 18.349 -3.864 1.00 60.06 115 HIS A C 1
ATOM 851 O O . HIS A 1 115 ? -19.462 17.467 -3.360 1.00 60.06 115 HIS A O 1
ATOM 857 N N . GLU A 1 116 ? -17.822 18.984 -3.156 1.00 66.25 116 GLU A N 1
ATOM 858 C CA . GLU A 1 116 ? -17.981 19.048 -1.704 1.00 66.25 116 GLU A CA 1
ATOM 859 C C . GLU A 1 116 ? -19.328 19.738 -1.453 1.00 66.25 116 GLU A C 1
ATOM 861 O O . GLU A 1 116 ? -19.616 20.730 -2.126 1.00 66.25 116 GLU A O 1
ATOM 866 N N . PRO A 1 117 ? -20.188 19.209 -0.569 1.00 62.50 117 PRO A N 1
ATOM 867 C CA . PRO A 1 117 ? -21.504 19.789 -0.357 1.00 62.50 117 PRO A CA 1
ATOM 868 C C . PRO A 1 117 ? -21.337 21.237 0.114 1.00 62.50 117 PRO A C 1
ATOM 870 O O . PRO A 1 117 ? -20.834 21.482 1.213 1.00 62.50 117 PRO A O 1
ATOM 873 N N . GLU A 1 118 ? -21.747 22.191 -0.723 1.00 63.47 118 GLU A N 1
ATOM 874 C CA . GLU A 1 118 ? -21.591 23.628 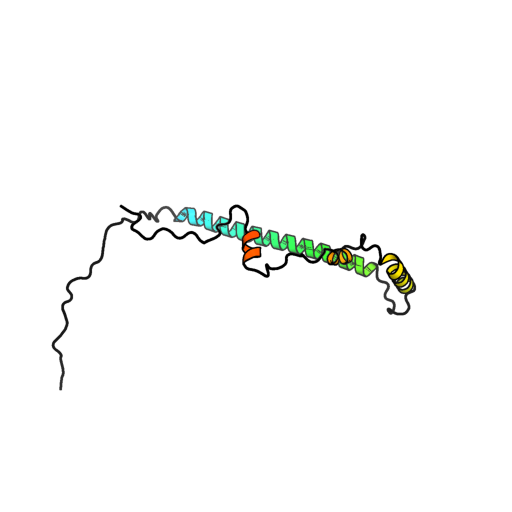-0.463 1.00 63.47 118 GLU A CA 1
ATOM 875 C C . GLU A 1 118 ? -22.516 24.085 0.674 1.00 63.47 118 GLU A C 1
ATOM 877 O O . GLU A 1 118 ? -22.274 25.103 1.328 1.00 63.47 118 GLU A O 1
ATOM 882 N N . THR A 1 119 ? -23.560 23.299 0.961 1.00 69.56 119 THR A N 1
ATOM 883 C CA . THR A 1 119 ? -24.536 23.574 2.012 1.00 69.56 119 THR A CA 1
ATOM 884 C C . THR A 1 119 ? -24.693 22.415 3.005 1.00 69.56 119 THR A C 1
ATOM 886 O O . THR A 1 119 ? -24.623 21.229 2.678 1.00 69.56 119 THR A O 1
ATOM 889 N N . GLU A 1 120 ? -24.974 22.753 4.269 1.00 63.62 120 GLU A N 1
ATOM 890 C CA . GLU A 1 120 ? -25.271 21.783 5.339 1.00 63.62 120 GLU A CA 1
ATOM 891 C C . GLU A 1 120 ? -26.449 20.859 4.975 1.00 63.62 120 GLU A C 1
ATOM 893 O O . GLU A 1 120 ? -26.463 19.692 5.363 1.00 63.62 120 GLU A O 1
ATOM 898 N N . ALA A 1 121 ? -27.410 21.367 4.198 1.00 66.12 121 ALA A N 1
ATOM 899 C CA . ALA A 1 121 ? -28.575 20.621 3.738 1.00 66.12 121 ALA A CA 1
ATOM 900 C C . ALA A 1 121 ? -28.211 19.521 2.724 1.00 66.12 121 ALA A C 1
ATOM 902 O O . ALA A 1 121 ? -28.685 18.394 2.864 1.00 66.12 121 ALA A O 1
ATOM 903 N N . GLU A 1 122 ? -27.332 19.801 1.756 1.00 65.31 122 GLU A N 1
ATOM 904 C CA . GLU A 1 122 ? -26.863 18.808 0.775 1.00 65.31 122 GLU A CA 1
ATOM 905 C C . GLU A 1 122 ? -26.069 17.689 1.439 1.00 65.31 122 GLU A C 1
ATOM 907 O O . GLU A 1 122 ? -26.304 16.513 1.165 1.00 65.31 122 GLU A O 1
ATOM 912 N N . ARG A 1 123 ? -25.227 18.024 2.424 1.00 67.38 123 ARG A N 1
ATOM 913 C CA . ARG A 1 123 ? -24.503 17.004 3.191 1.00 67.38 123 ARG A CA 1
ATOM 914 C C . ARG A 1 123 ? -25.443 16.063 3.946 1.00 67.38 123 ARG A C 1
ATOM 916 O O . ARG A 1 123 ? -25.096 14.912 4.168 1.00 67.38 123 ARG A O 1
ATOM 923 N N . VAL A 1 124 ? -26.612 16.535 4.384 1.00 65.00 124 VAL A N 1
ATOM 924 C CA . VAL A 1 124 ? -27.606 15.705 5.087 1.00 65.00 124 VAL A CA 1
ATOM 925 C C . VAL A 1 124 ? -28.381 14.805 4.123 1.00 65.00 124 VAL A C 1
ATOM 927 O O . VAL A 1 124 ? -28.723 13.692 4.513 1.00 65.00 124 VAL A O 1
ATOM 930 N N . LEU A 1 125 ? -28.620 15.243 2.883 1.00 64.50 125 LEU A N 1
ATOM 931 C CA . LEU A 1 125 ? -29.258 14.427 1.842 1.00 64.50 125 LEU A CA 1
ATOM 932 C C . LEU A 1 125 ? -28.321 13.343 1.288 1.00 64.50 125 LEU A C 1
ATOM 934 O O . LEU A 1 125 ? -28.785 12.267 0.923 1.00 64.50 125 LEU A O 1
ATOM 938 N N . GLU A 1 126 ? -27.011 13.605 1.268 1.00 65.75 126 GLU A N 1
ATOM 939 C CA . GLU A 1 126 ? -25.989 12.628 0.868 1.00 65.75 126 GLU A CA 1
ATOM 940 C C . GLU A 1 126 ? -25.673 11.572 1.938 1.00 65.75 126 GLU A C 1
ATOM 942 O O . GLU A 1 126 ? -25.045 10.555 1.628 1.00 65.75 126 GLU A O 1
ATOM 947 N N . LYS A 1 127 ? -26.103 11.775 3.191 1.00 67.75 127 LYS A N 1
ATOM 948 C CA . LYS A 1 127 ? -26.013 10.736 4.224 1.00 67.75 127 LYS A CA 1
ATOM 949 C C . LYS A 1 127 ? -26.863 9.548 3.786 1.00 67.75 127 LYS A C 1
ATOM 951 O O . LYS A 1 127 ? -28.042 9.689 3.461 1.00 67.75 127 LYS A O 1
ATOM 956 N N . GLY A 1 128 ? -26.270 8.356 3.772 1.00 72.56 128 GLY A N 1
ATOM 957 C CA . GLY A 1 128 ? -26.989 7.138 3.409 1.00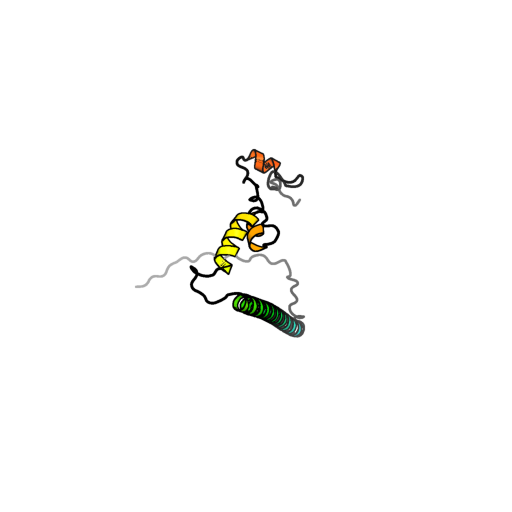 72.56 128 GLY A CA 1
ATOM 958 C C . GLY A 1 128 ? -28.208 6.920 4.311 1.00 72.56 128 GLY A C 1
ATOM 959 O O . GLY A 1 128 ? -28.224 7.341 5.464 1.00 72.56 128 GLY A O 1
ATOM 960 N N . LYS A 1 129 ? -29.218 6.193 3.819 1.00 77.81 129 LYS A N 1
ATOM 961 C CA . LYS A 1 129 ? -30.482 5.898 4.535 1.00 77.81 129 LYS A CA 1
ATOM 962 C C . LYS A 1 129 ? -30.303 5.372 5.974 1.00 77.81 129 LYS A C 1
ATOM 964 O O . LYS A 1 129 ? -31.236 5.443 6.770 1.00 77.81 129 LYS A O 1
ATOM 969 N N . TYR A 1 130 ? -29.131 4.823 6.290 1.00 74.19 130 TYR A N 1
ATOM 970 C CA . TYR A 1 130 ? -28.799 4.219 7.579 1.00 74.19 130 TYR A CA 1
ATOM 971 C C . TYR A 1 130 ? -27.772 5.011 8.401 1.00 74.19 130 TYR A C 1
ATOM 973 O O . TYR A 1 130 ? -27.363 4.542 9.462 1.00 74.19 130 TYR A O 1
ATOM 981 N N . GLU A 1 131 ? -27.351 6.194 7.953 1.00 78.88 131 GLU A N 1
ATOM 982 C CA . GLU A 1 131 ? -26.479 7.050 8.752 1.00 78.88 131 GLU A CA 1
ATOM 983 C C . GLU A 1 131 ? -27.285 7.870 9.761 1.00 78.88 131 GLU A C 1
ATOM 985 O O . GLU A 1 131 ? -28.285 8.515 9.439 1.00 78.88 131 GLU A O 1
ATOM 990 N N . ALA A 1 132 ? -26.838 7.855 11.016 1.00 75.81 132 ALA A N 1
ATOM 991 C CA . ALA A 1 132 ? -27.475 8.623 12.072 1.00 75.81 132 ALA A CA 1
ATOM 992 C C . ALA A 1 132 ? -27.273 10.129 11.831 1.00 75.81 132 ALA A C 1
ATOM 994 O O . ALA A 1 132 ? -26.146 10.622 11.797 1.00 75.81 132 ALA A O 1
ATOM 995 N N . THR A 1 133 ? -28.370 10.886 11.717 1.00 77.81 133 THR A N 1
ATOM 996 C CA . THR A 1 133 ? -28.331 12.350 11.539 1.00 77.81 133 THR A CA 1
ATOM 997 C C . THR A 1 133 ? -27.591 13.051 12.679 1.00 77.81 133 THR A C 1
ATOM 999 O O . THR A 1 133 ? -26.916 14.054 12.451 1.00 77.81 133 THR A O 1
ATOM 1002 N N . GLN A 1 134 ? -27.707 12.512 13.894 1.00 79.31 134 GLN A N 1
ATOM 1003 C CA . GLN A 1 134 ? -27.041 12.996 15.095 1.00 79.31 134 GLN A CA 1
ATOM 1004 C C . GLN A 1 134 ? -26.283 11.846 15.768 1.00 79.31 134 GLN A C 1
ATOM 1006 O O . GLN A 1 134 ? -26.808 10.729 15.824 1.00 79.31 134 GLN A O 1
ATOM 1011 N N . PRO A 1 135 ? -25.085 12.096 16.327 1.00 82.44 135 PRO A N 1
ATOM 1012 C CA . PRO A 1 135 ? -24.375 11.102 17.122 1.00 82.44 135 PRO A CA 1
ATOM 1013 C C . PRO A 1 135 ? -25.239 10.625 18.293 1.00 82.44 135 PRO A C 1
ATOM 1015 O O . PRO A 1 135 ? -25.772 11.440 19.052 1.00 82.44 135 PRO A O 1
ATOM 1018 N N . PHE A 1 136 ? -25.366 9.308 18.465 1.00 83.44 136 PHE A N 1
ATOM 1019 C CA . PHE A 1 136 ? -26.140 8.742 19.566 1.00 83.44 136 PHE A CA 1
ATOM 1020 C C . PHE A 1 136 ? -25.557 9.181 20.915 1.00 83.44 136 PHE A C 1
ATOM 1022 O O . PHE A 1 136 ? -24.385 8.940 21.210 1.00 83.44 136 PHE A O 1
ATOM 1029 N N . ARG A 1 137 ? -26.395 9.798 21.755 1.00 84.88 137 ARG A N 1
ATOM 1030 C CA . ARG A 1 137 ? -26.060 10.119 23.143 1.00 84.88 137 ARG A CA 1
ATOM 1031 C C . ARG A 1 137 ? -26.992 9.354 24.078 1.00 84.88 137 ARG A C 1
ATOM 1033 O O . ARG A 1 137 ? -28.208 9.510 23.970 1.00 84.88 137 ARG A O 1
ATOM 1040 N N . PRO A 1 138 ? -26.457 8.539 25.000 1.00 83.88 138 PRO A N 1
ATOM 1041 C CA . PRO A 1 138 ? -27.289 7.834 25.961 1.00 83.88 138 PRO A CA 1
ATOM 1042 C C . PRO A 1 138 ? -28.059 8.833 26.850 1.00 83.88 138 PRO A C 1
ATOM 1044 O O . PRO A 1 138 ? -27.469 9.830 27.277 1.00 83.88 138 PRO A O 1
ATOM 1047 N N . PRO A 1 139 ? -29.349 8.580 27.164 1.00 82.25 139 PRO A N 1
ATOM 1048 C CA . PRO A 1 139 ? -30.097 9.355 28.148 1.00 82.25 139 PRO A CA 1
ATOM 1049 C C . PRO A 1 139 ? -29.338 9.496 29.467 1.00 82.25 139 PRO A C 1
ATOM 1051 O O . PRO A 1 139 ? -28.733 8.532 29.945 1.00 82.25 139 PRO A O 1
ATOM 1054 N N . ARG A 1 140 ? -29.371 10.700 30.048 1.00 81.62 140 ARG A N 1
ATOM 1055 C CA . ARG A 1 140 ? -28.747 10.964 31.347 1.00 81.62 140 ARG A CA 1
ATOM 1056 C C . ARG A 1 140 ? -29.540 10.249 32.441 1.00 81.62 140 ARG A C 1
ATOM 1058 O O . ARG A 1 140 ? -30.741 10.460 32.554 1.00 81.62 140 ARG A O 1
ATOM 1065 N N . GLY A 1 141 ? -28.864 9.420 33.231 1.00 84.62 141 GLY A N 1
ATOM 1066 C CA . GLY A 1 141 ? -29.462 8.678 34.340 1.00 84.62 141 GLY A CA 1
ATOM 1067 C C . GLY A 1 141 ? -28.691 7.403 34.676 1.00 84.62 141 GLY A C 1
ATOM 1068 O O . GLY A 1 141 ? -27.800 6.985 33.933 1.00 84.62 141 GLY A O 1
ATOM 1069 N N . ASN A 1 142 ? -29.042 6.783 35.801 1.00 73.94 142 ASN A N 1
ATOM 1070 C CA . ASN A 1 142 ? -28.421 5.545 36.260 1.00 73.94 142 ASN A CA 1
ATOM 1071 C C . ASN A 1 142 ? -28.969 4.374 35.439 1.00 73.94 142 ASN A C 1
ATOM 1073 O O . ASN A 1 142 ? -30.112 3.968 35.597 1.00 73.94 142 ASN A O 1
ATOM 1077 N N . ARG A 1 143 ? -28.140 3.845 34.535 1.00 66.62 143 ARG A N 1
ATOM 1078 C CA . ARG A 1 143 ? -28.450 2.695 33.662 1.00 66.62 143 ARG A CA 1
ATOM 1079 C C . ARG A 1 143 ? -28.301 1.338 34.352 1.00 66.62 143 ARG A C 1
ATOM 1081 O O . ARG A 1 143 ? -28.343 0.307 33.693 1.00 66.62 143 ARG A O 1
ATOM 1088 N N . LEU A 1 144 ? -28.046 1.368 35.652 1.00 66.69 144 LEU A N 1
ATOM 1089 C CA . LEU A 1 144 ? -27.771 0.218 36.491 1.00 66.69 144 LEU A CA 1
ATOM 1090 C C . LEU A 1 144 ? -28.607 0.396 37.762 1.00 66.69 144 LEU A C 1
ATOM 1092 O O . LEU A 1 144 ? -28.163 1.037 38.714 1.00 66.69 14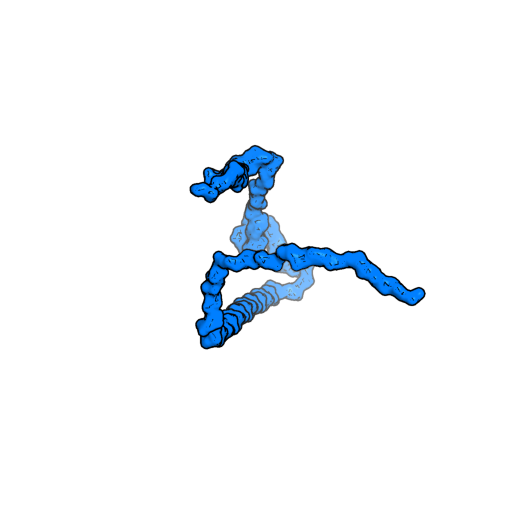4 LEU A O 1
ATOM 1096 N N . SER A 1 145 ? -29.839 -0.101 37.715 1.00 61.81 145 SER A N 1
ATOM 1097 C CA . SER A 1 145 ? -30.715 -0.341 38.864 1.00 61.81 145 SER A CA 1
ATOM 1098 C C . SER A 1 145 ? -31.174 -1.784 38.801 1.00 61.81 145 SER A C 1
ATOM 1100 O O . SER A 1 145 ? -31.646 -2.148 37.698 1.00 61.81 145 SER A O 1
#

Organism: NCBI:txid91492

Sequence (145 aa):
MLTGSAGELFASQLQVIRGVPATDNPAAGGGAYYFAKKSINADRASRYEAELKKKAQLAAMEAEHRRQSSLNEPITAPSENPSLKRANMARFQSAADDVASPSAEAGHDPAPTRHEPETEAERVLEKGKYEATQPFRPPRGNRLS